Protein AF-A0A0F9L777-F1 (afdb_monomer_lite)

Structure (mmCIF, N/CA/C/O backbone):
data_AF-A0A0F9L777-F1
#
_entry.id   AF-A0A0F9L777-F1
#
loop_
_atom_site.group_PDB
_atom_site.id
_atom_site.type_symbol
_atom_site.label_atom_id
_atom_site.label_alt_id
_atom_site.label_comp_id
_atom_site.label_asym_id
_atom_site.label_entity_id
_atom_site.label_seq_id
_atom_site.pdbx_PDB_ins_code
_atom_site.Cartn_x
_atom_site.Cartn_y
_atom_site.Cartn_z
_atom_site.occupancy
_atom_site.B_iso_or_equiv
_atom_site.auth_seq_id
_atom_site.auth_comp_id
_atom_site.auth_asym_id
_atom_site.auth_atom_id
_atom_site.pdbx_PDB_model_num
ATOM 1 N N . MET A 1 1 ? 17.753 29.075 -22.584 1.00 40.47 1 MET A N 1
ATOM 2 C CA . MET A 1 1 ? 16.469 28.938 -23.304 1.00 40.47 1 MET A CA 1
ATOM 3 C C . MET A 1 1 ? 15.987 27.506 -23.147 1.00 40.47 1 MET A C 1
ATOM 5 O O . MET A 1 1 ? 16.672 26.589 -23.576 1.00 40.47 1 MET A O 1
ATOM 9 N N . TYR A 1 2 ? 14.881 27.330 -22.428 1.00 43.72 2 TYR A N 1
ATOM 10 C CA . TYR A 1 2 ? 14.226 26.048 -22.164 1.00 43.72 2 TYR A CA 1
ATOM 11 C C . TYR A 1 2 ? 13.395 25.656 -23.395 1.00 43.72 2 TYR A C 1
ATOM 13 O O . TYR A 1 2 ? 12.632 26.488 -23.880 1.00 43.72 2 TYR A O 1
ATOM 21 N N . ASN A 1 3 ? 13.569 24.441 -23.926 1.00 43.25 3 ASN A N 1
ATOM 22 C CA . ASN A 1 3 ? 12.829 23.958 -25.098 1.00 43.25 3 ASN A CA 1
ATOM 23 C C . ASN A 1 3 ? 11.946 22.749 -24.709 1.00 43.25 3 ASN A C 1
ATOM 25 O O . ASN A 1 3 ? 12.461 21.630 -24.630 1.00 43.25 3 ASN A O 1
ATOM 29 N N . PRO A 1 4 ? 10.643 22.961 -24.447 1.00 55.12 4 PRO A N 1
ATOM 30 C CA . PRO A 1 4 ? 9.731 21.924 -23.955 1.00 55.12 4 PRO A CA 1
ATOM 31 C C . PRO A 1 4 ? 9.579 20.725 -24.910 1.00 55.12 4 PRO A C 1
ATOM 33 O O . PRO A 1 4 ? 9.446 19.587 -24.461 1.00 55.12 4 PRO A O 1
ATOM 36 N N . ASN A 1 5 ? 9.722 20.945 -26.219 1.00 51.47 5 ASN A N 1
ATOM 37 C CA . ASN A 1 5 ? 9.508 19.917 -27.247 1.00 51.47 5 ASN A CA 1
ATOM 38 C C . ASN A 1 5 ? 10.588 18.812 -27.252 1.00 51.47 5 ASN A C 1
ATOM 40 O O . ASN A 1 5 ? 10.364 17.710 -27.751 1.00 51.47 5 ASN A O 1
ATOM 44 N N . LEU A 1 6 ? 11.775 19.083 -26.691 1.00 48.03 6 LEU A N 1
ATOM 45 C CA . LEU A 1 6 ? 12.854 18.092 -26.546 1.00 48.03 6 LEU A CA 1
ATOM 46 C C . LEU A 1 6 ? 12.619 17.124 -25.378 1.00 48.03 6 LEU A C 1
ATOM 48 O O . LEU A 1 6 ? 13.166 16.021 -25.379 1.00 48.03 6 LEU A O 1
ATOM 52 N N . ILE A 1 7 ? 11.816 17.530 -24.391 1.00 49.84 7 ILE A N 1
ATOM 53 C CA . ILE A 1 7 ? 11.419 16.681 -23.267 1.00 49.84 7 ILE A CA 1
ATOM 54 C C . ILE A 1 7 ? 10.307 15.752 -23.744 1.00 49.84 7 ILE A C 1
ATOM 56 O O . ILE A 1 7 ? 10.458 14.542 -23.621 1.00 49.84 7 ILE A O 1
ATOM 60 N N . GLU A 1 8 ? 9.270 16.284 -24.395 1.00 46.00 8 GLU A N 1
ATOM 61 C CA . GLU A 1 8 ? 8.124 15.495 -24.873 1.00 46.00 8 GLU A CA 1
ATOM 62 C C . GLU A 1 8 ? 8.527 14.304 -25.753 1.00 46.00 8 GLU A C 1
ATOM 64 O O . GLU A 1 8 ? 7.960 13.225 -25.615 1.00 46.00 8 GLU A O 1
ATOM 69 N N . LYS A 1 9 ? 9.573 14.437 -26.579 1.00 42.72 9 LYS A N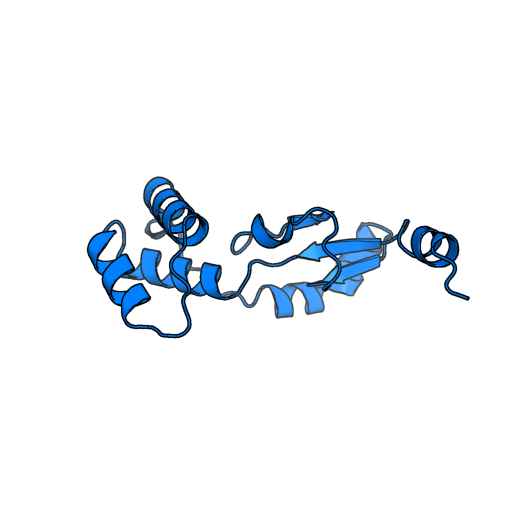 1
ATOM 70 C CA . LYS A 1 9 ? 10.022 13.358 -27.474 1.00 42.72 9 LYS A CA 1
ATOM 71 C C . LYS A 1 9 ? 10.806 12.225 -26.786 1.00 42.72 9 LYS A C 1
ATOM 73 O O . LYS A 1 9 ? 10.926 11.152 -27.360 1.00 42.72 9 LYS A O 1
ATOM 78 N N . LYS A 1 10 ? 11.354 12.428 -25.579 1.00 45.06 10 LYS A N 1
ATOM 79 C CA . LYS A 1 10 ? 12.159 11.416 -24.847 1.00 45.06 10 LYS A CA 1
ATOM 80 C C . L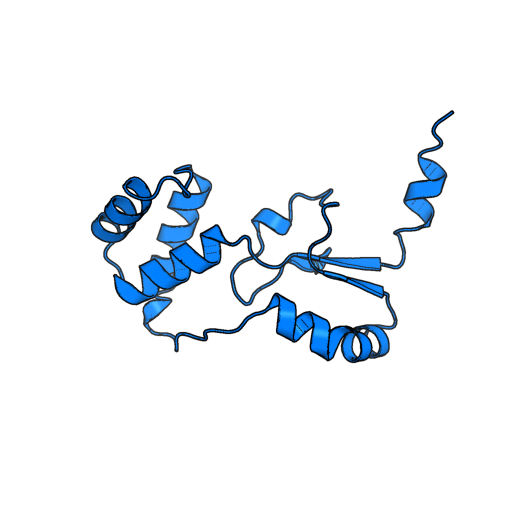YS A 1 10 ? 11.337 10.470 -23.963 1.00 45.06 10 LYS A C 1
ATOM 82 O O . LYS A 1 10 ? 11.903 9.519 -23.416 1.00 45.06 10 LYS A O 1
ATOM 87 N N . TRP A 1 11 ? 10.050 10.754 -23.782 1.00 50.69 11 TRP A N 1
ATOM 88 C CA . TRP A 1 11 ? 9.173 10.030 -22.854 1.00 50.69 11 TRP A CA 1
ATOM 89 C C . TRP A 1 11 ? 8.042 9.270 -23.544 1.00 50.69 11 TRP A C 1
ATOM 91 O O . TRP A 1 11 ? 7.318 8.563 -22.858 1.00 50.69 11 TRP A O 1
ATOM 101 N N . GLN A 1 12 ? 7.903 9.382 -24.871 1.00 50.94 12 GLN A N 1
ATOM 102 C CA . GLN A 1 12 ? 6.857 8.670 -25.615 1.00 50.94 12 GLN A CA 1
ATOM 103 C C . GLN A 1 12 ? 7.047 7.138 -25.633 1.00 50.94 12 GLN A C 1
ATOM 105 O O . GLN A 1 12 ? 6.067 6.438 -25.852 1.00 50.94 12 GLN A O 1
ATOM 110 N N . ASP A 1 13 ? 8.240 6.634 -25.284 1.00 55.28 13 ASP A N 1
ATOM 111 C CA . ASP A 1 13 ? 8.586 5.197 -25.273 1.00 55.28 13 ASP A CA 1
ATOM 112 C C . ASP A 1 13 ? 8.873 4.656 -23.849 1.00 55.28 13 ASP A C 1
ATOM 114 O O . ASP A 1 13 ? 9.806 3.875 -23.632 1.00 55.28 13 ASP A O 1
ATOM 118 N N . LYS A 1 14 ? 8.194 5.178 -22.814 1.00 66.69 14 LYS A N 1
ATOM 119 C CA . LYS A 1 14 ? 8.424 4.753 -21.420 1.00 66.69 14 LYS A CA 1
ATOM 120 C C . LYS A 1 14 ? 7.127 4.609 -20.642 1.00 66.69 14 LYS A C 1
ATOM 122 O O . LYS A 1 14 ? 6.350 5.552 -20.552 1.00 66.69 14 LYS A O 1
ATOM 127 N N . TRP A 1 15 ? 6.969 3.465 -19.988 1.00 69.19 15 TRP A N 1
ATOM 128 C CA . TRP A 1 15 ? 5.870 3.198 -19.069 1.00 69.19 15 TRP A CA 1
ATOM 129 C C . TRP A 1 15 ? 6.258 3.628 -17.662 1.00 69.19 15 TRP A C 1
ATOM 131 O O . TRP A 1 15 ? 7.299 3.220 -17.138 1.00 69.19 15 TRP A O 1
ATOM 141 N N . VAL A 1 16 ? 5.407 4.415 -17.014 1.00 71.94 16 VAL A N 1
ATOM 142 C CA . VAL A 1 16 ? 5.601 4.784 -15.616 1.00 71.94 16 VAL A CA 1
ATOM 143 C C . VAL A 1 16 ? 4.669 3.955 -14.750 1.00 71.94 16 VAL A C 1
ATOM 145 O O . VAL A 1 16 ? 3.449 3.929 -14.922 1.00 71.94 16 VAL A O 1
ATOM 148 N N . LYS A 1 17 ? 5.262 3.257 -13.784 1.00 76.25 17 LYS A N 1
ATOM 149 C CA . LYS A 1 17 ? 4.550 2.433 -12.818 1.00 76.25 17 LYS A CA 1
ATOM 150 C C . LYS A 1 17 ? 4.650 3.065 -11.441 1.00 76.25 17 LYS A C 1
ATOM 152 O O . LYS A 1 17 ? 5.721 3.093 -10.845 1.00 76.25 17 LYS A O 1
ATOM 157 N N . SER A 1 18 ? 3.528 3.525 -10.906 1.00 78.38 18 SER A N 1
ATOM 158 C CA . SER A 1 18 ? 3.453 4.056 -9.548 1.00 78.38 18 SER A CA 1
ATOM 159 C C . SER A 1 18 ? 2.907 2.989 -8.601 1.00 78.38 18 SER A C 1
ATOM 161 O O . SER A 1 18 ? 1.770 2.525 -8.745 1.00 78.38 18 SER A O 1
ATOM 163 N N . THR A 1 19 ? 3.735 2.567 -7.645 1.00 86.19 19 THR A N 1
ATOM 164 C CA . THR A 1 19 ? 3.282 1.757 -6.508 1.00 86.19 19 THR A CA 1
ATOM 165 C C . THR A 1 19 ? 2.503 2.626 -5.525 1.00 86.19 19 THR A C 1
ATOM 167 O O . THR A 1 19 ? 2.589 3.854 -5.543 1.00 86.19 19 THR A O 1
ATOM 170 N N . ALA A 1 20 ? 1.688 1.998 -4.679 1.00 86.50 20 ALA A N 1
ATOM 171 C CA . ALA A 1 20 ? 0.873 2.755 -3.742 1.00 86.50 20 ALA A CA 1
ATOM 172 C C . ALA A 1 20 ? 1.733 3.517 -2.717 1.00 86.50 20 ALA A C 1
ATOM 174 O O . ALA A 1 20 ? 2.725 2.977 -2.225 1.00 86.50 20 ALA A O 1
ATOM 175 N N . PRO A 1 21 ? 1.338 4.740 -2.323 1.00 86.62 21 PRO A N 1
ATOM 176 C CA . PRO A 1 21 ? 2.058 5.487 -1.303 1.00 86.62 21 PRO A CA 1
ATOM 177 C C . PRO A 1 21 ? 2.025 4.760 0.047 1.00 86.62 21 PRO A C 1
ATOM 179 O O . PRO A 1 21 ? 1.032 4.112 0.397 1.00 86.62 21 PRO A O 1
ATOM 182 N N . LYS A 1 22 ? 3.095 4.926 0.835 1.00 86.56 22 LYS A N 1
ATOM 183 C CA . LYS A 1 22 ? 3.315 4.229 2.117 1.00 86.56 22 LYS A CA 1
ATOM 184 C C . LYS A 1 22 ? 2.101 4.274 3.052 1.00 86.56 22 LYS A C 1
ATOM 186 O O . LYS A 1 22 ? 1.679 3.243 3.564 1.00 86.56 22 LYS A O 1
ATOM 191 N N . TRP A 1 23 ? 1.452 5.433 3.175 1.00 87.19 23 TRP A N 1
ATOM 192 C CA . TRP A 1 23 ? 0.286 5.592 4.049 1.00 87.19 23 TRP A CA 1
ATOM 193 C C . TRP A 1 23 ? -0.875 4.637 3.708 1.00 87.19 23 TRP A C 1
ATOM 195 O O . TRP A 1 23 ? -1.638 4.256 4.595 1.00 87.19 23 TRP A O 1
ATOM 205 N N . LYS A 1 24 ? -1.025 4.207 2.444 1.00 90.44 24 LYS A N 1
ATOM 206 C CA . LYS A 1 24 ? -2.052 3.224 2.054 1.00 90.44 24 LYS A CA 1
ATOM 207 C C . LYS A 1 24 ? -1.704 1.814 2.510 1.00 90.44 24 LYS A C 1
ATOM 209 O O . LYS A 1 24 ? -2.614 1.072 2.879 1.00 90.44 24 LYS A O 1
ATOM 214 N N . TYR A 1 25 ? -0.422 1.455 2.496 1.00 90.06 25 TYR A N 1
ATOM 215 C CA . TYR A 1 25 ? 0.061 0.197 3.066 1.00 90.06 25 TYR A CA 1
ATOM 216 C C . TYR A 1 25 ? -0.205 0.154 4.568 1.00 90.06 25 TYR A C 1
ATOM 218 O O . TYR A 1 25 ? -0.791 -0.806 5.068 1.00 90.06 25 TYR A O 1
ATOM 226 N N . ASP A 1 26 ? 0.112 1.238 5.269 1.00 89.50 26 ASP A N 1
ATOM 227 C CA . ASP A 1 26 ? -0.109 1.306 6.707 1.00 89.50 26 ASP A CA 1
ATOM 228 C C . ASP A 1 26 ? -1.602 1.234 7.062 1.00 89.50 26 ASP A C 1
ATOM 230 O O . ASP A 1 26 ? -1.990 0.515 7.983 1.00 89.50 26 ASP A O 1
ATOM 234 N N . ILE A 1 27 ? -2.473 1.912 6.301 1.00 90.62 27 ILE A N 1
ATOM 235 C CA . ILE A 1 27 ? -3.926 1.800 6.490 1.00 90.62 27 ILE A CA 1
ATOM 236 C C . ILE A 1 27 ? -4.422 0.388 6.190 1.00 90.62 27 ILE A C 1
ATOM 238 O O . ILE A 1 27 ? -5.243 -0.121 6.949 1.00 90.62 27 ILE A O 1
ATOM 242 N N . LYS A 1 28 ? -3.942 -0.261 5.122 1.00 90.81 28 LYS A N 1
ATOM 243 C CA . LYS A 1 28 ? -4.290 -1.659 4.827 1.00 90.81 28 LYS A CA 1
ATOM 244 C C . LYS A 1 28 ? -3.965 -2.547 6.030 1.00 90.81 28 LYS A C 1
ATOM 246 O O . LYS A 1 28 ? -4.831 -3.296 6.475 1.00 90.81 28 LYS A O 1
ATOM 251 N N . ASN A 1 29 ? -2.769 -2.411 6.599 1.00 90.06 29 ASN A N 1
ATOM 252 C CA . ASN A 1 29 ? -2.348 -3.173 7.775 1.00 90.06 29 ASN A CA 1
ATOM 253 C C . ASN A 1 29 ? -3.242 -2.881 8.990 1.00 90.06 29 ASN A C 1
ATOM 255 O O . ASN A 1 29 ? -3.720 -3.806 9.644 1.00 90.06 29 ASN A O 1
ATOM 259 N N . LEU A 1 30 ? -3.559 -1.608 9.248 1.00 90.88 30 LEU A N 1
ATOM 260 C CA . LEU A 1 30 ? -4.480 -1.216 10.319 1.00 90.88 30 LEU A CA 1
ATOM 261 C C . LEU A 1 30 ? -5.882 -1.808 10.137 1.00 90.88 30 LEU A C 1
ATOM 263 O O . LEU A 1 30 ? -6.465 -2.309 11.097 1.00 90.88 30 LEU A O 1
ATOM 267 N N . VAL A 1 31 ? -6.423 -1.784 8.917 1.00 91.56 31 VAL A N 1
ATOM 268 C CA . VAL A 1 31 ? -7.732 -2.368 8.597 1.00 91.56 31 VAL A CA 1
ATOM 269 C C . VAL A 1 31 ? -7.697 -3.893 8.736 1.00 91.56 31 VAL A C 1
ATOM 271 O O . VAL A 1 31 ? -8.661 -4.464 9.230 1.00 91.56 31 VAL A O 1
ATOM 274 N N . HIS A 1 32 ? -6.602 -4.572 8.383 1.00 90.19 32 HIS A N 1
ATOM 275 C CA . HIS A 1 32 ? -6.456 -6.008 8.658 1.00 90.19 32 HIS A CA 1
ATOM 276 C C . HIS A 1 32 ? -6.487 -6.307 10.164 1.00 90.19 32 HIS A C 1
ATOM 278 O O . HIS A 1 32 ? -7.202 -7.209 10.598 1.00 90.19 32 HIS A O 1
ATOM 284 N N . LEU A 1 33 ? -5.760 -5.527 10.969 1.00 89.81 33 LEU A N 1
ATOM 285 C CA . LEU A 1 33 ? -5.654 -5.730 12.418 1.00 89.81 33 LEU A CA 1
ATOM 286 C C . LEU A 1 33 ? -6.955 -5.397 13.163 1.00 89.81 33 LEU A C 1
ATOM 288 O O . LEU A 1 33 ? -7.369 -6.124 14.065 1.00 89.81 33 LEU A O 1
ATOM 292 N N . LYS A 1 34 ? -7.601 -4.284 12.803 1.00 89.38 34 LYS A N 1
ATOM 293 C CA . LYS A 1 34 ? -8.805 -3.758 13.472 1.00 89.38 34 LYS A CA 1
ATOM 294 C C . LYS A 1 34 ? -10.112 -4.148 12.772 1.00 89.38 34 LYS A C 1
ATOM 296 O O . LYS A 1 34 ? -11.193 -3.841 13.281 1.00 89.38 34 LYS A O 1
ATOM 301 N N . LYS A 1 35 ? -10.025 -4.845 11.635 1.00 86.12 35 LYS A N 1
ATOM 302 C CA . LYS A 1 35 ? -11.146 -5.323 10.814 1.00 86.12 35 LYS A CA 1
ATOM 303 C C . LYS A 1 35 ? -12.074 -4.173 10.392 1.00 86.12 35 LYS A C 1
ATOM 305 O O . LYS A 1 35 ? -11.624 -3.139 9.907 1.00 86.12 35 LYS A O 1
ATOM 310 N N . SER A 1 36 ? -13.380 -4.334 10.596 1.00 84.25 36 SER A N 1
ATOM 311 C CA . SER A 1 36 ? -14.417 -3.360 10.243 1.00 84.25 36 SER A CA 1
ATOM 312 C C . SER A 1 36 ? -14.562 -2.192 11.230 1.00 84.25 36 SER A C 1
ATOM 314 O O . SER A 1 36 ? -15.449 -1.354 11.051 1.00 84.25 36 SER A O 1
ATOM 316 N N . ASN A 1 37 ? -13.731 -2.098 12.277 1.00 90.69 37 ASN A N 1
ATOM 317 C CA . ASN A 1 37 ? -13.889 -1.077 13.314 1.00 90.69 37 ASN A CA 1
ATOM 318 C C . ASN A 1 37 ? -13.323 0.286 12.879 1.00 90.69 37 ASN A C 1
ATOM 320 O O . ASN A 1 37 ? -12.211 0.673 13.244 1.00 90.69 37 ASN A O 1
ATOM 324 N N . PHE A 1 38 ? -14.131 1.038 12.127 1.00 90.81 38 PHE A N 1
ATOM 325 C CA . PHE A 1 38 ? -13.783 2.370 11.627 1.00 90.81 38 PHE A CA 1
ATOM 326 C C . PHE A 1 38 ? -13.328 3.331 12.736 1.00 90.81 38 PHE A C 1
ATOM 328 O O . PHE A 1 38 ? -12.326 4.024 12.574 1.00 90.81 38 PHE A O 1
ATOM 335 N N . ASN A 1 39 ? -14.025 3.355 13.876 1.00 91.06 39 ASN A N 1
ATOM 336 C CA . ASN A 1 39 ? -13.704 4.266 14.978 1.00 91.06 39 ASN A CA 1
ATOM 337 C C . ASN A 1 39 ? -12.336 3.949 15.593 1.00 91.06 39 ASN A C 1
ATOM 339 O O . ASN A 1 39 ? -11.549 4.864 15.832 1.00 91.06 39 ASN A O 1
ATOM 343 N N . SER A 1 40 ? -12.024 2.663 15.792 1.00 91.56 40 SER A N 1
ATOM 344 C CA . SER A 1 40 ? -10.711 2.244 16.291 1.00 91.56 40 SER A CA 1
ATOM 345 C C . SER A 1 40 ? -9.594 2.592 15.310 1.00 91.56 40 SER A C 1
ATOM 347 O O . SER A 1 40 ? -8.546 3.060 15.747 1.00 91.56 40 SER A O 1
ATOM 349 N N . ILE A 1 41 ? -9.812 2.387 14.007 1.00 91.69 41 ILE A N 1
ATOM 350 C CA . ILE A 1 41 ? -8.830 2.718 12.964 1.00 91.69 41 ILE A CA 1
ATOM 351 C C . ILE A 1 41 ? -8.574 4.227 12.948 1.00 91.69 41 ILE A C 1
ATOM 353 O O . ILE A 1 41 ? -7.428 4.666 12.984 1.00 91.69 41 ILE A O 1
ATOM 357 N N . MET A 1 42 ? -9.637 5.034 12.960 1.00 90.62 42 MET A N 1
ATOM 358 C CA . MET A 1 42 ? -9.516 6.491 12.965 1.00 90.62 42 MET A CA 1
ATOM 359 C C . MET A 1 42 ? -8.826 7.021 14.220 1.00 90.62 42 MET A C 1
ATOM 361 O O . MET A 1 42 ? -8.064 7.979 14.119 1.00 90.62 42 MET A O 1
ATOM 365 N N . ASN A 1 43 ? -9.071 6.424 15.388 1.00 91.31 43 ASN A N 1
ATOM 366 C CA . ASN A 1 43 ? -8.393 6.826 16.618 1.00 91.31 43 ASN A CA 1
ATOM 367 C C . ASN A 1 43 ? -6.880 6.564 16.535 1.00 91.31 43 ASN A C 1
ATOM 369 O O . ASN A 1 43 ? -6.077 7.408 16.915 1.00 91.31 43 ASN A O 1
ATOM 373 N N . GLU A 1 44 ? -6.482 5.425 15.969 1.00 89.94 44 GLU A N 1
ATOM 374 C CA . GLU A 1 44 ? -5.070 5.075 15.816 1.00 89.94 44 GLU A CA 1
ATOM 375 C C . GLU A 1 44 ? -4.351 5.965 14.795 1.00 89.94 44 GLU A C 1
ATOM 377 O O . GLU A 1 44 ? -3.236 6.415 15.048 1.00 89.94 44 GLU A O 1
ATOM 382 N N . ILE A 1 45 ? -5.014 6.291 13.683 1.00 90.06 45 ILE A N 1
ATOM 383 C CA . ILE A 1 45 ? -4.491 7.224 12.675 1.00 90.06 45 ILE A CA 1
ATOM 384 C C . ILE A 1 45 ? -4.324 8.628 13.269 1.00 90.06 45 ILE A C 1
ATOM 386 O O . ILE A 1 45 ? -3.290 9.250 13.057 1.00 90.06 45 ILE A O 1
ATOM 390 N N . LYS A 1 46 ? -5.295 9.116 14.056 1.00 88.12 46 LYS A N 1
ATOM 391 C CA . LYS A 1 46 ? -5.213 10.429 14.730 1.00 88.12 46 LYS A CA 1
ATOM 392 C C . LYS A 1 46 ? -4.016 10.544 15.671 1.00 88.12 46 LYS A C 1
ATOM 394 O O . LYS A 1 46 ? -3.456 11.626 15.808 1.00 88.12 46 LYS A O 1
ATOM 399 N N . ASN A 1 47 ? -3.627 9.441 16.303 1.00 87.25 47 ASN A N 1
ATOM 400 C CA . ASN A 1 47 ? -2.515 9.419 17.250 1.00 87.25 47 ASN A CA 1
ATOM 401 C C . ASN A 1 47 ? -1.140 9.365 16.564 1.00 87.25 47 ASN A C 1
ATOM 403 O O . ASN A 1 47 ? -0.121 9.586 17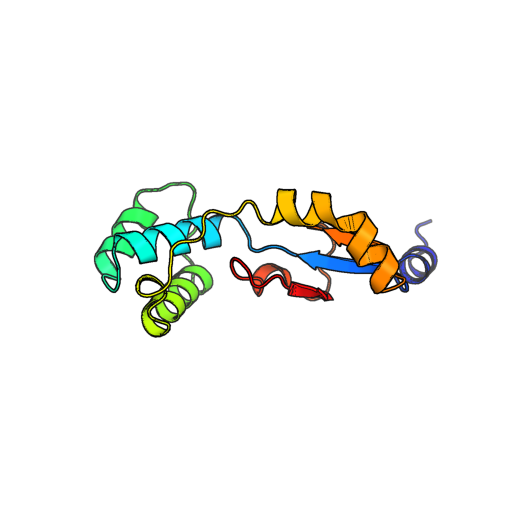.217 1.00 87.25 47 ASN A O 1
ATOM 407 N N . LYS A 1 48 ? -1.087 9.087 15.257 1.00 86.56 48 LYS A N 1
ATOM 408 C CA . LYS A 1 48 ? 0.154 8.995 14.485 1.00 86.56 48 LYS A CA 1
ATOM 409 C C . LYS A 1 48 ? 0.368 10.276 13.677 1.00 86.56 48 LYS A C 1
ATOM 411 O O . LYS A 1 48 ? -0.357 10.548 12.726 1.00 86.56 48 LYS A O 1
ATOM 416 N N . LYS A 1 49 ? 1.423 11.030 14.012 1.00 79.00 49 LYS A N 1
ATOM 417 C CA . LYS A 1 49 ? 1.798 12.291 13.333 1.00 79.00 49 LYS A CA 1
ATOM 418 C C . LYS A 1 49 ? 2.101 12.131 11.836 1.00 79.00 49 LYS A C 1
ATOM 420 O O . LYS A 1 49 ? 2.074 13.110 11.103 1.00 79.00 49 LYS A O 1
ATOM 425 N N . GLU A 1 50 ? 2.392 10.909 11.400 1.00 81.19 50 GLU A N 1
ATOM 426 C CA . GLU A 1 50 ? 2.721 10.566 10.013 1.00 81.19 50 GLU A CA 1
ATOM 427 C C . GLU A 1 50 ? 1.503 10.592 9.077 1.00 81.19 50 GLU A C 1
ATOM 429 O O . GLU A 1 50 ? 1.663 10.671 7.860 1.00 81.19 50 GLU A O 1
ATOM 434 N N . PHE A 1 51 ? 0.280 10.541 9.618 1.00 81.12 51 PHE A N 1
ATOM 435 C CA . PHE A 1 51 ? -0.931 10.530 8.805 1.00 81.12 51 PHE A CA 1
ATOM 436 C C . PHE A 1 51 ? -1.567 11.905 8.709 1.00 81.12 51 PHE A C 1
ATOM 438 O O . PHE A 1 51 ? -1.920 12.534 9.705 1.00 81.12 51 PHE A O 1
ATOM 445 N N . VAL A 1 52 ? -1.849 12.309 7.474 1.00 79.94 52 VAL A N 1
ATOM 446 C CA . VAL A 1 52 ? -2.740 13.432 7.199 1.00 79.94 52 VAL A CA 1
ATOM 447 C C . VAL A 1 52 ? -4.159 12.895 7.040 1.00 79.94 52 VAL A C 1
ATOM 449 O O . VAL A 1 52 ? -4.463 12.107 6.137 1.00 79.94 52 VAL A O 1
ATOM 452 N N . ILE A 1 53 ? -5.056 13.324 7.926 1.00 83.94 53 ILE A N 1
ATOM 453 C CA . ILE A 1 53 ? -6.474 12.976 7.832 1.00 83.94 53 ILE A CA 1
ATOM 454 C C . ILE A 1 53 ? -7.139 13.944 6.865 1.00 83.94 53 ILE A C 1
ATOM 456 O O . ILE A 1 53 ? -7.417 15.093 7.196 1.00 83.94 53 ILE A O 1
ATOM 460 N N . ASN A 1 54 ? -7.418 13.456 5.663 1.00 88.06 54 ASN A N 1
ATOM 461 C CA . ASN A 1 54 ? -8.162 14.184 4.649 1.00 88.06 54 ASN A CA 1
ATOM 462 C C . ASN A 1 54 ? -9.300 13.310 4.088 1.00 88.06 54 ASN A C 1
ATOM 464 O O . ASN A 1 54 ? -9.498 12.152 4.479 1.00 88.06 54 ASN A O 1
ATOM 468 N N . LYS A 1 55 ? -10.067 13.871 3.148 1.00 89.12 55 LYS A N 1
ATOM 469 C CA . LYS A 1 55 ? -11.180 13.171 2.494 1.00 89.12 55 LYS A CA 1
ATOM 470 C C . LYS A 1 55 ? -10.731 11.887 1.778 1.00 89.12 55 LYS A C 1
ATOM 472 O O . LYS A 1 55 ? -11.483 10.913 1.787 1.00 89.12 55 LYS A O 1
ATOM 477 N N . LEU A 1 56 ? -9.524 11.867 1.201 1.00 87.88 56 LEU A N 1
ATOM 478 C CA . LEU A 1 56 ? -8.965 10.702 0.505 1.00 87.88 56 LEU A CA 1
ATOM 479 C C . LEU A 1 56 ? -8.669 9.566 1.484 1.00 87.88 56 LEU A C 1
ATOM 481 O O . LEU A 1 56 ? -9.123 8.449 1.256 1.00 87.88 56 LEU A O 1
ATOM 485 N N . THR A 1 57 ? -8.007 9.860 2.605 1.00 88.88 57 THR A N 1
ATOM 486 C CA . THR A 1 57 ? -7.724 8.900 3.683 1.00 88.88 57 THR A CA 1
ATOM 487 C C . THR A 1 57 ? -9.017 8.258 4.185 1.00 88.88 57 THR A C 1
ATOM 489 O O . THR A 1 57 ? -9.138 7.034 4.226 1.00 88.88 57 THR A O 1
ATOM 492 N N . ILE A 1 58 ? -10.031 9.075 4.497 1.00 91.81 58 ILE A N 1
ATOM 493 C CA . ILE A 1 58 ? -11.327 8.591 4.995 1.00 91.81 58 ILE A CA 1
ATOM 494 C C . ILE A 1 58 ? -12.027 7.720 3.945 1.00 91.81 58 ILE A C 1
ATOM 496 O O . ILE A 1 58 ? -12.545 6.652 4.276 1.00 91.81 58 ILE A O 1
ATOM 500 N N . SER A 1 59 ? -12.049 8.159 2.683 1.00 92.94 59 SER A N 1
ATOM 501 C CA . SER A 1 59 ? -12.652 7.388 1.592 1.00 92.94 59 SER A CA 1
ATOM 502 C C . SER A 1 59 ? -11.928 6.063 1.370 1.00 92.94 59 SER A C 1
ATOM 504 O O . SER A 1 59 ? -12.578 5.045 1.147 1.00 92.94 59 SER A O 1
ATOM 506 N N . PHE A 1 60 ? -10.598 6.060 1.460 1.00 92.81 60 PHE A N 1
ATOM 507 C CA . PHE A 1 60 ? -9.787 4.863 1.303 1.00 92.81 60 PHE A CA 1
ATOM 508 C C . PHE A 1 60 ? -10.108 3.839 2.395 1.00 92.81 60 PHE A C 1
ATOM 510 O O . PHE A 1 60 ? -10.452 2.709 2.062 1.00 92.81 60 PHE A O 1
ATOM 517 N N . ILE A 1 61 ? -10.124 4.242 3.672 1.00 92.88 61 ILE A N 1
ATOM 518 C CA . ILE A 1 61 ? -10.492 3.361 4.798 1.00 92.88 61 ILE A CA 1
ATOM 519 C C . ILE A 1 61 ? -11.888 2.768 4.592 1.00 92.88 61 ILE A C 1
ATOM 521 O O . ILE A 1 61 ? -12.073 1.561 4.729 1.00 92.88 61 ILE A O 1
ATOM 525 N N . LYS A 1 62 ? -12.874 3.601 4.234 1.00 93.62 62 LYS A N 1
ATOM 526 C CA . LYS A 1 62 ? -14.248 3.137 3.990 1.00 93.62 62 LYS A CA 1
ATOM 527 C C . LYS A 1 62 ? -14.308 2.091 2.879 1.00 93.62 62 LYS A C 1
ATOM 529 O O . LYS A 1 62 ? -15.001 1.092 3.044 1.00 93.62 62 LYS A O 1
ATOM 534 N N . ASN A 1 63 ? -13.564 2.292 1.792 1.00 93.44 63 ASN A N 1
ATOM 535 C CA . ASN A 1 63 ? -13.487 1.324 0.700 1.00 93.44 63 ASN A CA 1
ATOM 536 C C . ASN A 1 63 ? -12.819 0.020 1.153 1.00 93.44 63 ASN A C 1
ATOM 538 O O . ASN A 1 63 ? -13.379 -1.042 0.928 1.00 93.44 63 ASN A O 1
ATOM 542 N N . GLN A 1 64 ? -11.695 0.087 1.877 1.00 92.19 64 GLN A N 1
ATOM 543 C CA . GLN A 1 64 ? -11.043 -1.111 2.424 1.00 92.19 64 GLN A CA 1
ATOM 544 C C . GLN A 1 64 ? -11.982 -1.905 3.350 1.00 92.19 64 GLN A C 1
ATOM 546 O O . GLN A 1 64 ? -12.002 -3.135 3.312 1.00 92.19 64 GLN A O 1
ATOM 551 N N . ILE A 1 65 ? -12.794 -1.210 4.156 1.00 92.56 65 ILE A N 1
ATOM 552 C CA . ILE A 1 65 ? -13.776 -1.860 5.027 1.00 92.56 65 ILE A CA 1
ATOM 553 C C . ILE A 1 65 ? -14.910 -2.495 4.226 1.00 92.56 65 ILE A C 1
ATOM 555 O O . ILE A 1 65 ? -15.298 -3.630 4.501 1.00 92.56 65 ILE A O 1
ATOM 559 N N . LYS A 1 66 ? -15.437 -1.776 3.232 1.00 93.00 66 LYS A N 1
ATOM 560 C CA . LYS A 1 66 ? -16.479 -2.279 2.332 1.00 93.00 66 LYS A CA 1
ATOM 561 C C . LYS A 1 66 ? -16.019 -3.538 1.595 1.00 93.00 66 LYS A C 1
ATOM 563 O O . LYS A 1 66 ? -16.778 -4.496 1.512 1.00 93.00 66 LYS A O 1
ATOM 568 N N . ASP A 1 67 ? -14.775 -3.537 1.128 1.00 91.19 67 ASP A N 1
ATOM 569 C CA . ASP A 1 67 ? -14.158 -4.642 0.392 1.00 91.19 67 ASP A CA 1
ATOM 570 C C . ASP A 1 67 ? -13.698 -5.787 1.312 1.00 91.19 67 ASP A C 1
ATOM 572 O O . ASP A 1 67 ? -13.130 -6.766 0.833 1.00 91.19 67 ASP A O 1
ATOM 576 N N . ARG A 1 68 ? -13.925 -5.668 2.632 1.00 90.75 68 ARG A N 1
ATOM 577 C CA . ARG A 1 68 ? -13.601 -6.676 3.653 1.00 90.75 68 ARG A CA 1
ATOM 578 C C . ARG A 1 68 ? -12.180 -7.215 3.531 1.00 90.75 68 ARG A C 1
ATOM 580 O O . ARG A 1 68 ? -11.940 -8.410 3.678 1.00 90.75 68 ARG A O 1
ATOM 587 N N . ILE A 1 69 ? -11.214 -6.327 3.293 1.00 89.19 69 ILE A N 1
ATOM 588 C CA . ILE A 1 69 ? -9.845 -6.745 2.964 1.00 89.19 69 ILE A CA 1
ATOM 589 C C . ILE A 1 69 ? -9.204 -7.650 4.028 1.00 89.19 69 ILE A C 1
ATOM 591 O O . ILE A 1 69 ? -8.342 -8.448 3.681 1.00 89.19 69 ILE A O 1
ATOM 595 N N . TRP A 1 70 ? -9.661 -7.585 5.287 1.00 88.38 70 TRP A N 1
ATOM 596 C CA . TRP A 1 70 ? -9.197 -8.436 6.388 1.00 88.38 70 TRP A CA 1
ATOM 597 C C . TRP A 1 70 ? -9.532 -9.925 6.228 1.00 88.38 70 TRP A C 1
ATOM 599 O O . TRP A 1 70 ? -8.944 -10.742 6.930 1.00 88.38 70 TRP A O 1
ATOM 609 N N . GLU A 1 71 ? -10.481 -10.287 5.362 1.00 89.25 71 GLU A N 1
ATOM 610 C CA . GLU A 1 71 ? -10.798 -11.688 5.050 1.00 89.25 71 GLU A CA 1
ATOM 611 C C . GLU A 1 71 ? -9.755 -12.302 4.105 1.00 89.25 71 GLU A C 1
ATOM 613 O O . GLU A 1 71 ? -9.596 -13.520 4.057 1.00 89.25 71 GLU A O 1
ATOM 618 N N . ASN A 1 72 ? -8.998 -11.464 3.391 1.00 84.94 72 ASN A N 1
ATOM 619 C CA . ASN A 1 72 ? -7.918 -11.916 2.527 1.00 84.94 72 ASN A CA 1
ATOM 620 C C . ASN A 1 72 ? -6.664 -12.245 3.346 1.00 84.94 72 ASN A C 1
ATOM 622 O O . ASN A 1 72 ? -6.415 -11.675 4.411 1.00 84.94 72 ASN A O 1
ATOM 626 N N . LYS A 1 73 ? -5.807 -13.121 2.808 1.00 81.56 73 LYS A N 1
ATOM 627 C CA . LYS A 1 73 ? -4.481 -13.361 3.387 1.00 81.56 73 LYS A CA 1
ATOM 628 C C . LYS A 1 73 ? -3.686 -12.053 3.384 1.00 81.56 73 LYS A C 1
ATOM 630 O O . LYS A 1 73 ? -3.534 -11.420 2.336 1.00 81.56 73 LYS A O 1
ATOM 635 N N . LEU A 1 74 ? -3.166 -11.663 4.546 1.00 77.19 74 LEU A N 1
ATOM 636 C CA . LEU A 1 74 ? -2.239 -10.542 4.631 1.00 77.19 74 LEU A CA 1
ATOM 637 C C . LEU A 1 74 ? -0.934 -10.957 3.942 1.00 77.19 74 LEU A C 1
ATOM 639 O O . LEU A 1 74 ? -0.220 -11.839 4.411 1.00 77.19 74 LEU A O 1
ATOM 643 N N . LEU A 1 75 ? -0.680 -10.362 2.781 1.00 78.12 75 LEU A N 1
ATOM 644 C CA . LEU A 1 75 ? 0.576 -10.507 2.060 1.00 78.12 75 LEU A CA 1
ATOM 645 C C . LEU A 1 75 ? 1.471 -9.328 2.430 1.00 78.12 75 LEU A C 1
ATOM 647 O O . LEU A 1 75 ? 1.188 -8.192 2.038 1.00 78.12 75 LEU A O 1
ATOM 651 N N . GLU A 1 76 ? 2.525 -9.618 3.184 1.00 77.69 76 GLU A N 1
ATOM 652 C CA . GLU A 1 76 ? 3.646 -8.709 3.402 1.00 77.69 76 GLU A CA 1
ATOM 653 C C . GLU A 1 76 ? 4.636 -8.921 2.261 1.00 77.69 76 GLU A C 1
ATOM 655 O O . GLU A 1 76 ? 5.423 -9.864 2.256 1.00 77.69 76 GLU A O 1
ATOM 660 N N . ILE A 1 77 ? 4.510 -8.088 1.231 1.00 82.06 77 ILE A N 1
ATOM 661 C CA . ILE A 1 77 ? 5.384 -8.102 0.061 1.00 82.06 77 ILE A CA 1
ATOM 662 C C . ILE A 1 77 ? 5.940 -6.696 -0.090 1.00 82.06 77 ILE A C 1
ATOM 664 O O . ILE A 1 77 ? 5.173 -5.730 -0.137 1.00 82.06 77 ILE A O 1
ATOM 668 N N . ASP A 1 78 ? 7.261 -6.594 -0.205 1.00 84.69 78 ASP A N 1
ATOM 669 C CA . ASP A 1 78 ? 7.903 -5.382 -0.694 1.00 84.69 78 ASP A CA 1
ATOM 670 C C . ASP A 1 78 ? 7.728 -5.317 -2.215 1.00 84.69 78 ASP A C 1
ATOM 672 O O . ASP A 1 78 ? 8.501 -5.885 -2.989 1.00 84.69 78 ASP A O 1
ATOM 676 N N . GLU A 1 79 ? 6.636 -4.674 -2.637 1.00 85.12 79 GLU A N 1
ATOM 677 C CA . GLU A 1 79 ? 6.271 -4.550 -4.048 1.00 85.12 79 GLU A CA 1
ATOM 678 C C . GLU A 1 79 ? 7.379 -3.861 -4.853 1.00 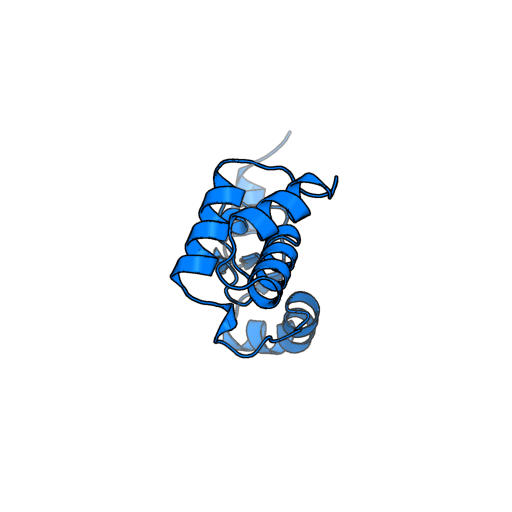85.12 79 GLU A C 1
ATOM 680 O O . GLU A 1 79 ? 7.640 -4.251 -5.986 1.00 85.12 79 GLU A O 1
ATOM 685 N N . VAL A 1 80 ? 8.049 -2.859 -4.280 1.00 87.38 80 VAL A N 1
ATOM 686 C CA . VAL A 1 80 ? 9.081 -2.101 -4.993 1.00 87.38 80 VAL A CA 1
ATOM 687 C C . VAL A 1 80 ? 10.297 -2.983 -5.234 1.00 87.38 80 VAL A C 1
ATOM 689 O O . VAL A 1 80 ? 10.773 -3.061 -6.366 1.00 87.38 80 VAL A O 1
ATOM 692 N N . THR A 1 81 ? 10.769 -3.682 -4.204 1.00 89.81 81 THR A N 1
ATOM 693 C CA . THR A 1 81 ? 11.901 -4.608 -4.332 1.00 89.81 81 THR A CA 1
ATOM 694 C C . THR A 1 81 ? 11.588 -5.718 -5.330 1.00 89.81 81 THR A C 1
ATOM 696 O O . THR A 1 81 ? 12.346 -5.910 -6.280 1.00 89.81 81 THR A O 1
ATOM 699 N N . LEU A 1 82 ? 10.418 -6.353 -5.216 1.00 90.75 82 LEU A N 1
ATOM 700 C CA . LEU A 1 82 ? 10.000 -7.412 -6.135 1.00 90.75 82 LEU A CA 1
ATOM 701 C C . LEU A 1 82 ? 9.931 -6.919 -7.588 1.00 90.75 82 LEU A C 1
ATOM 703 O O . LEU A 1 82 ? 10.384 -7.588 -8.510 1.00 90.75 82 LEU A O 1
ATOM 707 N N . LEU A 1 83 ? 9.375 -5.732 -7.828 1.00 90.12 83 LEU A N 1
ATOM 708 C CA . LEU A 1 83 ? 9.292 -5.195 -9.185 1.00 90.12 83 LEU A CA 1
ATOM 709 C C . LEU A 1 83 ? 10.656 -4.846 -9.770 1.00 90.12 83 LEU A C 1
ATOM 711 O O . LEU A 1 83 ? 10.839 -5.018 -10.972 1.00 90.12 83 LEU A O 1
ATOM 715 N N . ASN A 1 84 ? 11.595 -4.394 -8.941 1.00 90.31 84 ASN A N 1
ATOM 716 C CA . ASN A 1 84 ? 12.967 -4.150 -9.373 1.00 90.31 84 ASN A CA 1
ATOM 717 C C . ASN A 1 84 ? 13.693 -5.456 -9.725 1.00 90.31 84 ASN A C 1
ATOM 719 O O . ASN A 1 84 ? 14.386 -5.497 -10.738 1.00 90.31 84 ASN A O 1
ATOM 723 N N . GLU A 1 85 ? 13.495 -6.530 -8.954 1.00 94.12 85 GLU A N 1
ATOM 724 C CA . GLU A 1 85 ? 14.086 -7.848 -9.238 1.00 94.12 85 GLU A CA 1
ATOM 725 C C . GLU A 1 85 ? 13.673 -8.386 -10.615 1.00 94.12 85 GLU A C 1
ATOM 727 O O . GLU A 1 85 ? 14.502 -8.905 -11.362 1.00 94.12 85 GLU A O 1
ATOM 732 N N . TYR A 1 86 ? 12.400 -8.220 -10.982 1.00 93.12 86 TYR A N 1
ATOM 733 C CA . TYR A 1 86 ? 11.865 -8.701 -12.259 1.00 93.12 86 TYR A CA 1
ATOM 734 C C . TYR A 1 86 ? 11.844 -7.637 -13.364 1.00 93.12 86 TYR A C 1
ATOM 736 O O . TYR A 1 86 ? 11.341 -7.914 -14.455 1.00 93.12 86 TYR A O 1
ATOM 744 N N . LEU A 1 87 ? 12.395 -6.441 -13.131 1.00 90.50 87 LEU A N 1
ATOM 745 C CA . LEU A 1 87 ? 12.282 -5.307 -14.054 1.00 90.50 87 LEU A CA 1
ATOM 746 C C . LEU A 1 87 ? 12.788 -5.660 -15.455 1.00 90.50 87 LEU A C 1
ATOM 748 O O . LEU A 1 87 ? 12.047 -5.510 -16.423 1.00 90.50 87 LEU A O 1
ATOM 752 N N . ALA A 1 88 ? 13.994 -6.226 -15.551 1.00 91.06 88 ALA A N 1
ATOM 753 C CA . ALA A 1 88 ? 14.604 -6.596 -16.829 1.00 91.06 88 ALA A CA 1
ATOM 754 C C . ALA A 1 88 ? 13.759 -7.612 -17.618 1.00 91.06 88 ALA A C 1
ATOM 756 O O . ALA A 1 88 ? 13.645 -7.526 -18.840 1.00 91.06 88 ALA A O 1
ATOM 757 N N . TYR A 1 89 ? 13.134 -8.564 -16.918 1.00 93.44 89 TYR A N 1
ATOM 758 C CA . TYR A 1 89 ? 12.246 -9.541 -17.541 1.00 93.44 89 TYR A CA 1
ATOM 759 C C . TYR A 1 89 ? 10.965 -8.882 -18.071 1.00 93.44 89 TYR A C 1
ATOM 761 O O . TYR A 1 89 ? 10.525 -9.180 -19.183 1.00 93.44 89 TYR A O 1
ATOM 769 N N . ILE A 1 90 ? 10.373 -7.969 -17.296 1.00 90.06 90 ILE A N 1
ATOM 770 C CA . ILE A 1 90 ? 9.144 -7.270 -17.685 1.00 90.06 90 ILE A CA 1
ATOM 771 C C . ILE A 1 90 ? 9.421 -6.337 -18.873 1.00 90.06 90 ILE A C 1
ATOM 773 O O . ILE A 1 90 ? 8.672 -6.374 -19.847 1.00 90.06 90 ILE A O 1
ATOM 777 N N . GLU A 1 91 ? 10.508 -5.565 -18.841 1.00 90.31 91 GLU A N 1
ATOM 778 C CA . GLU A 1 91 ? 10.912 -4.675 -19.940 1.00 90.31 91 GLU A CA 1
ATOM 779 C C . GLU A 1 91 ? 11.143 -5.453 -21.242 1.00 90.31 91 GLU A C 1
ATOM 781 O O . GLU A 1 91 ? 10.627 -5.073 -22.293 1.00 90.31 91 GLU A O 1
ATOM 786 N N . ALA A 1 92 ? 11.830 -6.600 -21.174 1.00 90.81 92 ALA A N 1
ATOM 787 C CA . ALA A 1 92 ? 12.027 -7.465 -22.336 1.00 90.81 92 ALA A CA 1
ATOM 788 C C . ALA A 1 92 ? 10.698 -7.983 -22.910 1.00 90.81 92 ALA A C 1
ATOM 790 O O . ALA A 1 92 ? 10.548 -8.117 -24.125 1.00 90.81 92 ALA A O 1
ATOM 791 N N . ARG A 1 93 ? 9.714 -8.272 -22.049 1.00 91.38 93 ARG A N 1
ATOM 792 C CA . ARG A 1 93 ? 8.422 -8.816 -22.479 1.00 91.38 93 ARG A CA 1
ATOM 793 C C . ARG A 1 93 ? 7.498 -7.762 -23.079 1.00 91.38 93 ARG A C 1
ATOM 795 O O . ARG A 1 93 ? 6.775 -8.084 -24.020 1.00 91.38 93 ARG A O 1
ATOM 802 N N . VAL A 1 94 ? 7.509 -6.548 -22.534 1.00 87.50 94 VAL A N 1
ATOM 803 C CA . VAL A 1 94 ? 6.686 -5.419 -23.004 1.00 87.50 94 VAL A CA 1
ATOM 804 C C . VAL A 1 94 ? 7.371 -4.678 -24.163 1.00 87.50 94 VAL A C 1
ATOM 806 O O . VAL A 1 94 ? 6.700 -3.976 -24.905 1.00 87.50 94 VAL A O 1
ATOM 809 N N . SER A 1 95 ? 8.670 -4.924 -24.394 1.00 86.31 95 SER A N 1
ATOM 810 C CA . SER A 1 95 ? 9.493 -4.239 -25.407 1.00 86.31 95 SER A CA 1
ATOM 811 C C . SER A 1 95 ? 9.561 -2.725 -25.196 1.00 86.31 95 SER A C 1
ATOM 813 O O . SER A 1 95 ? 9.641 -1.960 -26.150 1.00 86.31 95 SER A O 1
ATOM 815 N N . ASP A 1 96 ? 9.551 -2.313 -23.931 1.00 86.25 96 ASP A N 1
ATOM 816 C CA . ASP A 1 96 ? 9.479 -0.919 -23.510 1.00 86.25 96 ASP A CA 1
ATOM 817 C C . ASP A 1 96 ? 10.233 -0.722 -22.194 1.00 86.25 96 ASP A C 1
ATOM 819 O O . ASP A 1 96 ? 10.392 -1.662 -21.409 1.00 86.25 96 ASP A O 1
ATOM 823 N N . LYS A 1 97 ? 10.672 0.513 -21.923 1.00 86.25 97 LYS A N 1
ATOM 824 C CA . LYS A 1 97 ? 11.319 0.841 -20.644 1.00 86.25 97 LYS A CA 1
ATOM 825 C C . LYS A 1 97 ? 10.297 1.153 -19.567 1.00 86.25 97 LYS A C 1
ATOM 827 O O . LYS A 1 97 ? 9.361 1.918 -19.801 1.00 86.25 97 LYS A O 1
ATOM 832 N N . ILE A 1 98 ? 10.523 0.634 -18.366 1.00 86.50 98 ILE A N 1
ATOM 833 C CA . ILE A 1 98 ? 9.636 0.828 -17.220 1.00 86.50 98 ILE A CA 1
ATOM 834 C C . ILE A 1 98 ? 10.360 1.638 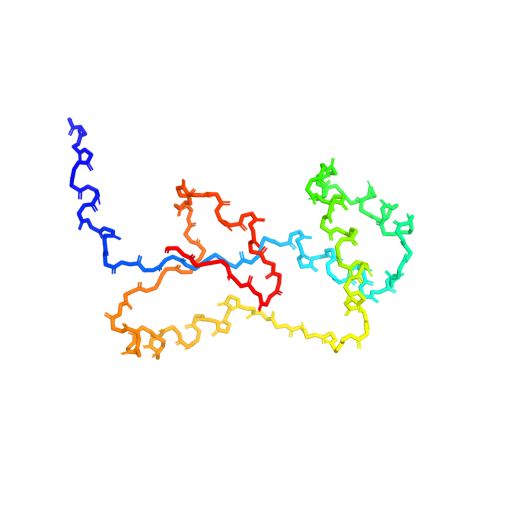-16.151 1.00 86.50 98 ILE A C 1
ATOM 836 O O . ILE A 1 98 ? 11.466 1.314 -15.729 1.00 86.50 98 ILE A O 1
ATOM 840 N N . ILE A 1 99 ? 9.707 2.693 -15.672 1.00 85.81 99 ILE A N 1
ATOM 841 C CA . ILE A 1 99 ? 10.181 3.489 -14.541 1.00 85.81 99 ILE A CA 1
ATOM 842 C C . ILE A 1 99 ? 9.247 3.245 -13.363 1.00 85.81 99 ILE A C 1
ATOM 844 O O . ILE A 1 99 ? 8.066 3.591 -13.410 1.00 85.81 99 ILE A O 1
ATOM 848 N N . ILE A 1 100 ? 9.783 2.660 -12.295 1.00 85.38 100 ILE A N 1
ATOM 849 C CA . ILE A 1 100 ? 9.049 2.433 -11.049 1.00 85.38 100 ILE A CA 1
ATOM 850 C C . ILE A 1 100 ? 9.147 3.693 -10.180 1.00 85.38 100 ILE A C 1
ATOM 852 O O . ILE A 1 100 ? 10.239 4.207 -9.961 1.00 85.38 100 ILE A O 1
ATOM 856 N N . ASN A 1 101 ? 8.008 4.166 -9.671 1.00 82.75 101 ASN A N 1
ATOM 857 C CA . ASN A 1 101 ? 7.877 5.319 -8.774 1.00 82.75 101 ASN A CA 1
ATOM 858 C C . ASN A 1 101 ? 8.548 6.595 -9.306 1.00 82.75 101 ASN A C 1
ATOM 860 O O . ASN A 1 101 ? 9.325 7.234 -8.604 1.00 82.75 101 ASN A O 1
ATOM 864 N N . SER A 1 102 ? 8.250 6.971 -10.553 1.00 80.56 102 SER A N 1
ATOM 865 C CA . SER A 1 102 ? 8.690 8.267 -11.076 1.00 80.56 102 SER A CA 1
ATOM 866 C C . SER A 1 102 ? 8.001 9.422 -10.345 1.00 80.56 102 SER A C 1
ATOM 868 O O . SER A 1 102 ? 6.792 9.374 -10.128 1.00 80.56 102 SER A O 1
ATOM 870 N N . ASP A 1 103 ? 8.747 10.496 -10.073 1.00 76.19 103 ASP A N 1
ATOM 871 C CA . ASP A 1 103 ? 8.188 11.776 -9.607 1.00 76.19 103 ASP A CA 1
ATOM 872 C C . ASP A 1 103 ? 7.299 12.451 -10.667 1.00 76.19 103 ASP A C 1
ATOM 874 O O . ASP A 1 103 ? 6.524 13.363 -10.375 1.00 76.19 103 ASP A O 1
ATOM 878 N N . PHE A 1 104 ? 7.413 12.022 -11.926 1.00 76.44 104 PHE A N 1
ATOM 879 C CA . PHE A 1 104 ? 6.622 12.544 -13.026 1.00 76.44 104 PHE A CA 1
ATOM 880 C C . PHE A 1 104 ? 5.253 11.860 -13.083 1.00 76.44 104 PHE A C 1
ATOM 882 O O . PHE A 1 104 ? 5.121 10.761 -13.622 1.00 76.44 104 PHE A O 1
ATOM 889 N N . ASP A 1 105 ? 4.226 12.530 -12.559 1.00 76.12 105 ASP A N 1
ATOM 890 C CA . ASP A 1 105 ? 2.832 12.073 -12.595 1.00 76.12 105 ASP A CA 1
ATOM 891 C C . ASP A 1 105 ? 1.892 13.133 -13.204 1.00 76.12 105 ASP A C 1
ATOM 893 O O . ASP A 1 105 ? 1.155 13.822 -12.491 1.00 76.12 105 ASP A O 1
ATOM 897 N N . PRO A 1 106 ? 1.897 13.287 -14.542 1.00 71.81 106 PRO A N 1
ATOM 898 C CA . PRO A 1 106 ? 1.120 14.320 -15.225 1.00 71.81 106 PRO A CA 1
ATOM 899 C C . PRO A 1 106 ? -0.396 14.119 -15.090 1.00 71.81 106 PRO A C 1
ATOM 901 O O . PRO A 1 106 ? -1.161 15.057 -15.300 1.00 71.81 106 PRO A O 1
ATOM 904 N N . GLN A 1 107 ? -0.844 12.907 -14.751 1.00 76.50 107 GLN A N 1
ATOM 905 C CA . GLN A 1 107 ? -2.261 12.553 -14.644 1.00 76.50 107 GLN A CA 1
ATOM 906 C C . GLN A 1 107 ? -2.716 12.303 -13.197 1.00 76.50 107 GLN A C 1
ATOM 908 O O . GLN A 1 107 ? -3.846 11.847 -12.996 1.00 76.50 107 GLN A O 1
ATOM 913 N N . GLN A 1 108 ? -1.860 12.578 -12.202 1.00 78.38 108 GLN A N 1
ATOM 914 C CA . GLN A 1 108 ? -2.109 12.311 -10.777 1.00 78.38 108 GLN A CA 1
ATOM 915 C C . GLN A 1 108 ? -2.618 10.876 -10.529 1.00 78.38 108 GLN A C 1
ATOM 917 O O . GLN A 1 108 ? -3.527 10.624 -9.732 1.00 78.38 108 GLN A O 1
ATOM 922 N N . ARG A 1 109 ? -2.094 9.902 -11.285 1.00 78.81 109 ARG A N 1
ATOM 923 C CA . ARG A 1 109 ? -2.501 8.496 -11.188 1.00 78.81 109 ARG A CA 1
ATOM 924 C C . ARG A 1 109 ? -1.849 7.775 -10.014 1.00 78.81 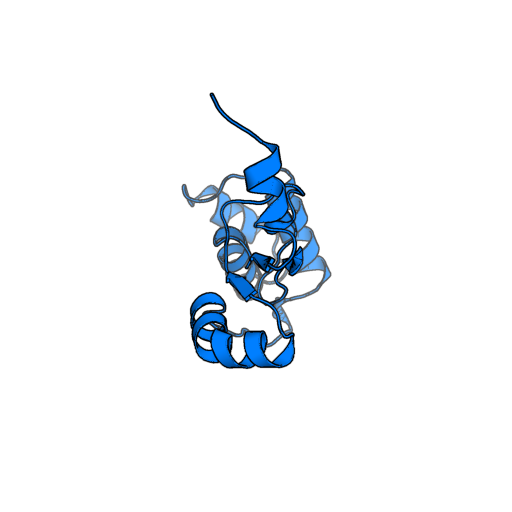109 ARG A C 1
ATOM 926 O O . ARG A 1 109 ? -2.409 6.769 -9.575 1.00 78.81 109 ARG A O 1
ATOM 933 N N . SER A 1 110 ? -0.748 8.285 -9.470 1.00 78.62 110 SER A N 1
ATOM 934 C CA . SER A 1 110 ? -0.114 7.769 -8.249 1.00 78.62 110 SER A CA 1
ATOM 935 C C . SER A 1 110 ? -1.093 7.728 -7.071 1.00 78.62 110 SER A C 1
ATOM 937 O O . SER A 1 110 ? -1.192 6.725 -6.361 1.00 78.62 110 SER A O 1
ATOM 939 N N . ASP A 1 111 ? -1.956 8.739 -6.952 1.00 80.31 111 ASP A N 1
ATOM 940 C CA . ASP A 1 111 ? -3.018 8.795 -5.944 1.00 80.31 111 ASP A CA 1
ATOM 941 C C . ASP A 1 111 ? -4.090 7.715 -6.119 1.00 80.31 111 ASP A C 1
ATOM 943 O O . ASP A 1 111 ? -4.828 7.412 -5.176 1.00 80.31 111 ASP A O 1
ATOM 947 N N . LYS A 1 112 ? -4.181 7.082 -7.292 1.00 84.69 112 LYS A N 1
ATOM 948 C CA . LYS A 1 112 ? -5.100 5.966 -7.555 1.00 84.69 112 LYS A CA 1
ATOM 949 C C . LYS A 1 112 ? -4.466 4.602 -7.298 1.00 84.69 112 LYS A C 1
ATOM 951 O O . LYS A 1 112 ? -5.210 3.641 -7.119 1.00 84.69 112 LYS A O 1
ATOM 956 N N . ALA A 1 113 ? -3.137 4.509 -7.217 1.00 87.38 113 ALA A N 1
ATOM 957 C CA . ALA A 1 113 ? -2.448 3.261 -6.906 1.00 87.38 113 ALA A CA 1
ATOM 958 C C . ALA A 1 113 ? -2.854 2.761 -5.513 1.00 87.38 113 ALA A C 1
ATOM 960 O O . ALA A 1 113 ? -2.879 3.530 -4.548 1.00 87.38 113 ALA A O 1
ATOM 961 N N . VAL A 1 114 ? -3.189 1.480 -5.385 1.00 89.25 114 VAL A N 1
ATOM 962 C CA . VAL A 1 114 ? -3.499 0.846 -4.092 1.00 89.25 114 VAL A CA 1
ATOM 963 C C . VAL A 1 114 ? -2.567 -0.346 -3.877 1.00 89.25 114 VAL A C 1
ATOM 965 O O . VAL A 1 114 ? -2.022 -0.855 -4.853 1.00 89.25 114 VAL A O 1
ATOM 968 N N . PRO A 1 115 ? -2.309 -0.772 -2.628 1.00 87.88 115 PRO A N 1
ATOM 969 C CA . PRO A 1 115 ? -1.367 -1.857 -2.364 1.00 87.88 115 PRO A CA 1
ATOM 970 C C . PRO A 1 115 ? -1.642 -3.088 -3.235 1.00 87.88 115 PRO A C 1
ATOM 972 O O . PRO A 1 115 ? -2.784 -3.552 -3.288 1.00 87.88 115 PRO A O 1
ATOM 975 N N . LEU A 1 116 ? -0.602 -3.615 -3.894 1.00 86.31 116 LEU A N 1
ATOM 976 C CA . LEU A 1 116 ? -0.673 -4.743 -4.841 1.00 86.31 116 LEU A CA 1
ATOM 977 C C . LEU A 1 116 ? -1.485 -4.476 -6.127 1.00 86.31 116 LEU A C 1
ATOM 979 O O . LEU A 1 116 ? -1.750 -5.400 -6.896 1.00 86.31 116 LEU A O 1
ATOM 983 N N . LYS A 1 117 ? -1.911 -3.234 -6.368 1.00 87.31 117 LYS A N 1
ATOM 984 C CA . LYS A 1 117 ? -2.566 -2.783 -7.605 1.00 87.31 117 LYS A CA 1
ATOM 985 C C . LYS A 1 117 ? -1.960 -1.431 -8.016 1.00 87.31 117 LYS A C 1
ATOM 987 O O . LYS A 1 117 ? -2.537 -0.372 -7.730 1.00 87.31 117 LYS A O 1
ATOM 992 N N . PRO A 1 118 ? -0.778 -1.466 -8.646 1.00 86.06 118 PRO A N 1
ATOM 993 C CA . PRO A 1 118 ? -0.049 -0.273 -9.046 1.00 86.06 118 PRO A CA 1
ATOM 994 C C . PRO A 1 118 ? -0.779 0.457 -10.177 1.00 86.06 118 PRO A C 1
ATOM 996 O O . PRO A 1 118 ? -1.479 -0.156 -10.986 1.00 86.06 118 PRO A O 1
ATOM 999 N N . ALA A 1 119 ? -0.602 1.774 -10.242 1.00 85.94 119 ALA A N 1
ATOM 1000 C CA . ALA A 1 119 ? -1.098 2.581 -11.346 1.00 85.94 119 ALA A CA 1
ATOM 1001 C C . ALA A 1 119 ? -0.065 2.614 -12.478 1.00 85.94 119 ALA A C 1
ATOM 1003 O O . ALA A 1 119 ? 1.134 2.711 -12.227 1.00 85.94 119 ALA A O 1
ATOM 1004 N N . ILE A 1 120 ? -0.545 2.536 -13.717 1.00 83.44 120 ILE A N 1
ATOM 1005 C CA . ILE A 1 120 ? 0.280 2.517 -14.928 1.00 83.44 120 ILE A CA 1
ATOM 1006 C C . ILE A 1 120 ? -0.180 3.661 -15.845 1.00 83.44 120 ILE A C 1
ATOM 1008 O O . ILE A 1 120 ? -1.396 3.875 -15.992 1.00 83.44 120 ILE A O 1
ATOM 1012 N N . TYR A 1 121 ? 0.762 4.411 -16.421 1.00 73.25 121 TYR A N 1
ATOM 1013 C CA . TYR A 1 121 ? 0.517 5.449 -17.430 1.00 73.25 121 TYR A CA 1
ATOM 1014 C C . TYR A 1 121 ? 1.717 5.709 -18.331 1.00 73.25 121 TYR A C 1
ATOM 1016 O O . TYR A 1 121 ? 2.834 5.262 -17.982 1.00 73.25 121 TYR A O 1
#

Organism: NCBI:txid412755

Secondary structure (DSSP, 8-state):
---THHHHTTSTTEEEEEPPPHHHHHHHHHHHHHTT-HHHHHHHHHH-TT----HHHHHHHHHHHHTTGGGS------HHHHHHHTHHHHHHHHTSEEEET-S--TT--GGG-BTTB-EE-

pLDDT: mean 82.16, std 13.2, range [40.47, 94.12]

Radius of gyration: 17.54 Å; chains: 1; bounding box: 33×42×45 Å

Sequence (121 aa):
MYNPNLIEKKWQDKWVKSTAPKWKYDIKNLVHLKKSNFNSIMNEIKNKKEFVINKLTISFIKNQIKDRIWENKLLEIDEVTLLNEYLAYIEARVSDKIIINSDFDPQQRSDKAVPLKPAIY

Foldseek 3Di:
DDDVVVVVVVPPQEKEKAAADPVLVVLLVLCLVVPLPLVVSVVVLVVDPPDDDDPLSSVSNVVSNVVRSNVDPDDPDPPVVVCVVCQVVVCVVVVGHYHYNDPDDPPPCNSVHHHVRIGMD